Protein AF-A0A6V7JUS0-F1 (afdb_monomer_lite)

Secondary structure (DSSP, 8-state):
-HHHHHHHHHHHHHHHHHHHHHHHHHHHHHHHHSPPEEPTTS-EEPP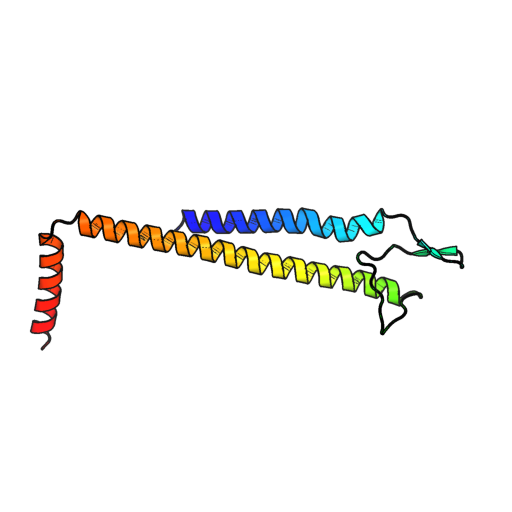PSS----SS--TTSTTHHHHHHHHHHHHHHHHHHHHHHHHHHHHHHHHHHHHHHHHHHHHHHHHHHS-THHHHHHHHHHHHHHHHT-

Foldseek 3Di:
DVVLVVQLVVVLVVLVCVLCVPPLCLQVVVLVVDAWDQDPVRDTHRDASDDDPDPPDDPPDPPSRVVVSVVVSVVSVVVSVVVSVVVSVVSSVVSVVVVVVVVVVVVVVVVVVPPVVVVVVVVVVVVVVVVVVD

Organism: NCBI:txid1563983

Structure (mmCIF, N/CA/C/O backbone):
data_AF-A0A6V7JUS0-F1
#
_entry.id   AF-A0A6V7JUS0-F1
#
loop_
_atom_site.group_PDB
_atom_site.id
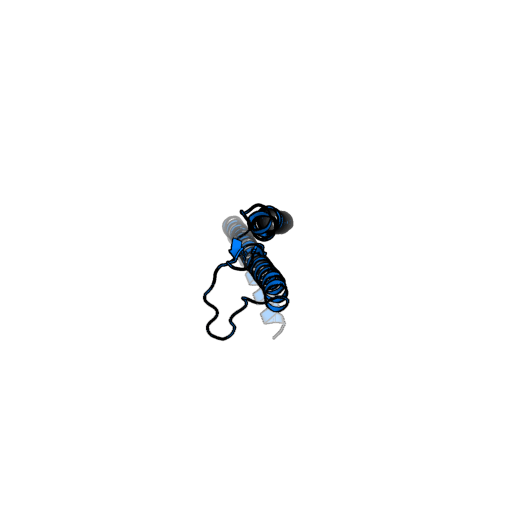_atom_site.type_symbol
_atom_site.label_atom_id
_atom_site.label_alt_id
_atom_site.label_comp_id
_atom_site.label_asym_id
_atom_site.label_entity_id
_atom_site.label_seq_id
_atom_site.pdbx_PDB_ins_code
_atom_site.Cartn_x
_atom_site.Cartn_y
_atom_site.Cartn_z
_atom_site.occupancy
_atom_site.B_iso_or_equiv
_atom_site.auth_seq_id
_atom_site.auth_comp_id
_atom_site.auth_asym_id
_atom_site.auth_atom_id
_atom_site.pdbx_PDB_model_num
ATOM 1 N N . MET A 1 1 ? -15.437 5.383 17.170 1.00 62.06 1 MET A N 1
ATOM 2 C CA . MET A 1 1 ? -15.690 5.732 15.749 1.00 62.06 1 MET A CA 1
ATOM 3 C C . MET A 1 1 ? -14.744 6.805 15.195 1.00 62.06 1 MET A C 1
ATOM 5 O O . MET A 1 1 ? -13.945 6.470 14.332 1.00 62.06 1 MET A O 1
ATOM 9 N N . MET A 1 2 ? -14.747 8.061 15.676 1.00 72.25 2 MET A N 1
ATOM 10 C CA . MET A 1 2 ? -13.924 9.137 15.070 1.00 72.25 2 MET A CA 1
ATOM 11 C C . MET A 1 2 ? -12.398 8.907 15.170 1.00 72.25 2 MET A C 1
ATOM 13 O O . MET A 1 2 ? -11.664 9.203 14.230 1.00 72.25 2 MET A O 1
ATOM 17 N N . LYS A 1 3 ? -11.914 8.320 16.275 1.00 74.69 3 LYS A N 1
ATOM 18 C CA . LYS A 1 3 ? -10.495 7.940 16.443 1.00 74.69 3 LYS A CA 1
ATOM 19 C C . LYS A 1 3 ? -10.074 6.831 15.468 1.00 74.69 3 LYS A C 1
ATOM 21 O O . LYS A 1 3 ? -9.036 6.943 14.827 1.00 74.69 3 LYS A O 1
ATOM 26 N N . SER A 1 4 ? -10.922 5.818 15.307 1.00 70.94 4 SER A N 1
ATOM 27 C CA . SER A 1 4 ? -10.743 4.688 14.388 1.00 70.94 4 SER A CA 1
ATOM 28 C C . SER A 1 4 ? -10.677 5.161 12.929 1.00 70.94 4 SER A C 1
ATOM 30 O O . SER A 1 4 ? -9.757 4.805 12.200 1.00 70.94 4 SER A O 1
ATOM 32 N N . ALA A 1 5 ? -11.576 6.064 12.526 1.00 73.88 5 ALA A N 1
ATOM 33 C CA . ALA A 1 5 ? -11.554 6.668 11.193 1.00 73.88 5 ALA A CA 1
ATOM 34 C C . ALA A 1 5 ? -10.270 7.480 10.931 1.00 73.88 5 ALA A C 1
ATOM 36 O O . ALA A 1 5 ? -9.689 7.407 9.848 1.00 73.88 5 ALA A O 1
ATOM 37 N N . LYS A 1 6 ? -9.787 8.227 11.935 1.00 82.19 6 LYS A N 1
ATOM 38 C CA . LYS A 1 6 ? -8.545 9.009 11.829 1.00 82.19 6 LYS A CA 1
ATOM 39 C C . LYS A 1 6 ? -7.314 8.106 11.691 1.00 82.19 6 LYS A C 1
ATOM 41 O O . LYS A 1 6 ? -6.437 8.407 10.885 1.00 82.19 6 LYS A O 1
ATOM 46 N N . LEU A 1 7 ? -7.284 6.991 12.423 1.00 80.25 7 LEU A N 1
ATOM 47 C CA . LEU A 1 7 ? -6.216 5.994 12.345 1.00 80.25 7 LEU A CA 1
ATOM 48 C C . LEU A 1 7 ? -6.203 5.277 10.988 1.00 80.25 7 LEU A C 1
ATOM 50 O O . LEU A 1 7 ? -5.152 5.202 10.361 1.00 80.25 7 LEU A O 1
ATOM 54 N N . GLY A 1 8 ? -7.361 4.832 10.489 1.00 77.38 8 GLY A N 1
ATOM 55 C CA . GLY A 1 8 ? -7.465 4.215 9.160 1.00 77.38 8 GLY A CA 1
ATOM 56 C C . GLY A 1 8 ? -7.020 5.157 8.036 1.00 77.38 8 GLY A C 1
ATOM 57 O O . GLY A 1 8 ? -6.269 4.761 7.141 1.00 77.38 8 GLY A O 1
ATOM 58 N N . ARG A 1 9 ? -7.393 6.443 8.122 1.00 81.69 9 ARG A N 1
ATOM 59 C CA . ARG A 1 9 ? -6.945 7.469 7.170 1.00 81.69 9 ARG A CA 1
ATOM 60 C C . ARG A 1 9 ? -5.438 7.718 7.258 1.00 81.69 9 ARG A C 1
ATOM 62 O O . ARG A 1 9 ? -4.795 7.828 6.222 1.00 81.69 9 ARG A O 1
ATOM 69 N N . PHE A 1 10 ? -4.869 7.766 8.463 1.00 85.12 10 PHE A N 1
ATOM 70 C CA . PHE A 1 10 ? -3.425 7.919 8.654 1.00 85.12 10 PHE A CA 1
ATOM 71 C C . PHE A 1 10 ? -2.640 6.734 8.082 1.00 85.12 10 PHE A C 1
ATOM 73 O O . PHE A 1 10 ? -1.702 6.947 7.323 1.00 85.12 10 PHE A O 1
ATOM 80 N N . LEU A 1 11 ? -3.061 5.500 8.379 1.00 80.31 11 LEU A N 1
ATOM 81 C CA . LEU A 1 11 ? -2.433 4.286 7.851 1.00 80.31 11 LEU A CA 1
ATOM 82 C C . LEU A 1 11 ? -2.486 4.240 6.321 1.00 80.31 11 LEU A C 1
ATOM 84 O O . LEU A 1 11 ? -1.490 3.918 5.684 1.00 80.31 11 LEU A O 1
ATOM 88 N N . THR A 1 12 ? -3.616 4.634 5.730 1.00 80.75 12 THR A N 1
ATOM 89 C CA . THR A 1 12 ? -3.765 4.692 4.269 1.00 80.75 12 THR A CA 1
ATOM 90 C C . THR A 1 12 ? -2.843 5.740 3.650 1.00 80.75 12 THR A C 1
ATOM 92 O O . THR A 1 12 ? -2.167 5.454 2.668 1.00 80.75 12 THR A O 1
ATOM 95 N N . VAL A 1 13 ? -2.770 6.942 4.232 1.00 83.50 13 VAL A N 1
ATOM 96 C CA . VAL A 1 13 ? -1.890 8.013 3.735 1.00 83.50 13 VAL A CA 1
ATOM 97 C C . VAL A 1 13 ? -0.417 7.633 3.884 1.00 83.50 13 VAL A C 1
ATOM 99 O O . VAL A 1 13 ? 0.345 7.850 2.949 1.00 83.50 13 VAL A O 1
ATOM 102 N N . ALA A 1 14 ? -0.026 7.043 5.015 1.00 82.31 14 ALA A N 1
ATOM 103 C CA . ALA A 1 14 ? 1.341 6.589 5.260 1.00 82.31 14 ALA A CA 1
ATOM 104 C C . ALA A 1 14 ? 1.747 5.445 4.318 1.00 82.31 14 ALA 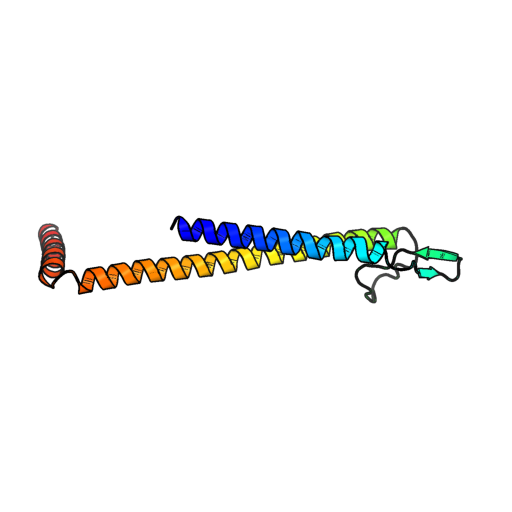A C 1
ATOM 106 O O . ALA A 1 14 ? 2.852 5.443 3.784 1.00 82.31 14 ALA A O 1
ATOM 107 N N . TYR A 1 15 ? 0.849 4.486 4.077 1.00 80.19 15 TYR A N 1
ATOM 108 C CA . TYR A 1 15 ? 1.102 3.406 3.128 1.00 80.19 15 TYR A CA 1
ATOM 109 C C . TYR A 1 15 ? 1.225 3.944 1.697 1.00 80.19 15 TYR A C 1
ATOM 111 O O . TYR A 1 15 ? 2.146 3.562 0.975 1.00 80.19 15 TYR A O 1
ATOM 119 N N . LEU A 1 16 ? 0.335 4.860 1.299 1.00 81.19 16 LEU A N 1
ATOM 120 C CA . LEU A 1 16 ? 0.368 5.490 -0.017 1.00 81.19 16 LEU A CA 1
ATOM 121 C C . LEU A 1 16 ? 1.675 6.260 -0.227 1.00 81.19 16 LEU A C 1
ATOM 123 O O . LEU A 1 16 ? 2.322 6.082 -1.255 1.00 81.19 16 LEU A O 1
ATOM 127 N N . SER A 1 17 ? 2.089 7.075 0.748 1.00 82.56 17 SER A N 1
ATOM 128 C CA . SER A 1 17 ? 3.307 7.880 0.643 1.00 82.56 17 SER A CA 1
ATOM 129 C C . SER A 1 17 ? 4.573 7.029 0.597 1.00 82.56 17 SER A C 1
ATOM 131 O O . SER A 1 17 ? 5.459 7.320 -0.203 1.00 82.56 17 SER A O 1
ATOM 133 N N . LEU A 1 18 ? 4.655 5.956 1.386 1.00 78.88 18 LEU A N 1
ATOM 134 C CA . LEU A 1 18 ? 5.822 5.071 1.408 1.00 78.88 18 LEU A CA 1
ATOM 135 C C . LEU A 1 18 ? 5.899 4.206 0.138 1.00 78.88 18 LEU A C 1
ATOM 137 O O . LEU A 1 18 ? 6.967 4.059 -0.452 1.00 78.88 18 LEU A O 1
ATOM 141 N N . SER A 1 19 ? 4.753 3.711 -0.337 1.00 75.69 19 SER A N 1
ATOM 142 C CA . SER A 1 19 ? 4.667 2.879 -1.544 1.00 75.69 19 SER A CA 1
ATOM 143 C C . SER A 1 19 ? 4.954 3.678 -2.815 1.00 75.69 19 SER A C 1
ATOM 145 O O . SER A 1 19 ? 5.816 3.290 -3.601 1.00 75.69 19 SER A O 1
ATOM 147 N N . TYR A 1 20 ? 4.290 4.825 -3.009 1.00 77.00 20 TYR A N 1
ATOM 148 C CA . TYR A 1 20 ? 4.538 5.686 -4.172 1.00 77.00 20 TYR A CA 1
ATOM 149 C C . TYR A 1 20 ? 5.893 6.396 -4.086 1.00 77.00 20 TYR A C 1
ATOM 151 O O . TYR A 1 20 ? 6.540 6.581 -5.112 1.00 77.00 20 TYR A O 1
ATOM 159 N N . GLY A 1 21 ? 6.339 6.769 -2.884 1.00 76.69 21 GLY A N 1
ATOM 160 C CA . GLY A 1 21 ? 7.619 7.444 -2.671 1.00 76.69 21 GLY A CA 1
ATOM 161 C C . GLY A 1 21 ? 8.842 6.538 -2.816 1.00 76.69 21 GLY A C 1
ATOM 162 O O . GLY A 1 21 ? 9.927 7.050 -3.063 1.00 76.69 21 GLY A O 1
ATOM 163 N N . GLY A 1 22 ? 8.691 5.217 -2.678 1.00 70.38 22 GLY A N 1
ATOM 164 C CA . GLY A 1 22 ? 9.788 4.254 -2.819 1.00 70.38 22 GLY A CA 1
ATOM 165 C C . GLY A 1 22 ? 9.770 3.488 -4.142 1.00 70.38 22 GLY A C 1
ATOM 166 O O . GLY A 1 22 ? 10.773 3.454 -4.851 1.00 70.38 22 GLY A O 1
ATOM 167 N N . ALA A 1 23 ? 8.632 2.890 -4.503 1.00 67.69 23 ALA A N 1
ATOM 168 C CA . ALA A 1 23 ? 8.576 1.932 -5.608 1.00 67.69 23 ALA A CA 1
ATOM 169 C C . ALA A 1 23 ? 8.614 2.600 -6.992 1.00 67.69 23 ALA A C 1
ATOM 171 O O . ALA A 1 23 ? 9.329 2.140 -7.880 1.00 67.69 23 ALA A O 1
ATOM 172 N N . LEU A 1 24 ? 7.891 3.708 -7.191 1.00 67.75 24 LEU A N 1
ATOM 173 C CA . LEU A 1 24 ? 7.868 4.392 -8.491 1.00 67.75 24 LEU A CA 1
ATOM 174 C C . LEU A 1 24 ? 9.214 5.021 -8.873 1.00 67.75 24 LEU A C 1
ATOM 176 O O . LEU A 1 24 ? 9.654 4.799 -10.002 1.00 67.75 24 LEU A O 1
ATOM 180 N N . PRO A 1 25 ? 9.913 5.753 -7.981 1.00 67.69 25 PRO A N 1
ATOM 181 C CA . PRO A 1 25 ? 11.242 6.247 -8.303 1.00 67.69 25 PRO A CA 1
ATOM 182 C C . PRO A 1 25 ? 12.220 5.098 -8.509 1.00 67.69 25 PRO A C 1
ATOM 184 O O . PRO A 1 25 ? 13.059 5.198 -9.388 1.00 67.69 25 PRO A O 1
ATOM 187 N N . TYR A 1 26 ? 12.107 3.991 -7.772 1.00 66.69 26 TYR A N 1
ATOM 188 C CA . TYR A 1 26 ? 12.987 2.846 -7.991 1.00 66.69 26 TYR A CA 1
ATOM 189 C C . TYR A 1 26 ? 12.803 2.253 -9.396 1.00 66.69 26 TYR A C 1
ATOM 191 O O . TYR A 1 26 ? 13.779 2.089 -10.118 1.00 66.69 26 TYR A O 1
ATOM 199 N N . HIS A 1 27 ? 11.564 2.038 -9.847 1.00 65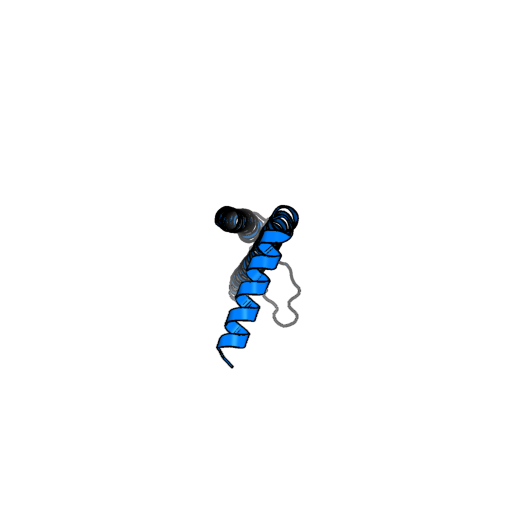.81 27 HIS A N 1
ATOM 200 C CA . HIS A 1 27 ? 11.303 1.490 -11.184 1.00 65.81 27 HIS A CA 1
ATOM 201 C C . HIS A 1 27 ? 11.598 2.448 -12.340 1.00 65.81 27 HIS A C 1
ATOM 203 O O . HIS A 1 27 ? 11.825 1.980 -13.450 1.00 65.81 27 HIS A O 1
ATOM 209 N N . ILE A 1 28 ? 11.600 3.763 -12.110 1.00 65.88 28 ILE A N 1
ATOM 210 C CA . ILE A 1 28 ? 11.854 4.763 -13.159 1.00 65.88 28 ILE A CA 1
ATOM 211 C C . ILE A 1 28 ? 13.319 5.216 -13.151 1.00 65.88 28 ILE A C 1
ATOM 213 O O . ILE A 1 28 ? 13.963 5.269 -14.194 1.00 65.88 28 ILE A O 1
ATOM 217 N N . VAL A 1 29 ? 13.870 5.533 -11.980 1.00 65.88 29 VAL A N 1
ATOM 218 C CA . VAL A 1 29 ? 15.217 6.102 -11.824 1.00 65.88 29 VAL A CA 1
ATOM 219 C C . VAL A 1 29 ? 16.289 5.027 -11.947 1.00 65.88 29 VAL A C 1
ATOM 221 O O . VAL A 1 29 ? 17.310 5.280 -12.577 1.00 65.88 29 VAL A O 1
ATOM 224 N N . MET A 1 30 ? 16.075 3.821 -11.411 1.00 68.19 30 MET A N 1
ATOM 225 C CA . MET A 1 30 ? 17.070 2.746 -11.509 1.00 68.19 30 MET A CA 1
ATOM 226 C C . MET A 1 30 ? 17.423 2.387 -12.963 1.00 68.19 30 MET A C 1
ATOM 228 O O . MET A 1 30 ? 18.616 2.374 -13.264 1.00 68.19 30 MET A O 1
ATOM 232 N N . PRO A 1 31 ? 16.468 2.176 -13.893 1.00 61.81 31 PRO A N 1
ATOM 233 C CA . PRO A 1 31 ? 16.820 1.912 -15.289 1.00 61.81 31 PRO A CA 1
ATOM 234 C C . PRO A 1 31 ? 17.426 3.128 -16.006 1.00 61.81 31 PRO A C 1
ATOM 236 O O . PRO A 1 31 ? 18.207 2.950 -16.934 1.00 61.81 31 PRO A O 1
ATOM 239 N N . LEU A 1 32 ? 17.129 4.358 -15.567 1.00 63.09 32 LEU A N 1
ATOM 240 C CA . LEU A 1 32 ? 17.729 5.581 -16.122 1.00 63.09 32 LEU A CA 1
ATOM 241 C C . LEU A 1 32 ? 19.171 5.828 -15.647 1.00 63.09 32 LEU A C 1
ATOM 243 O O . LEU A 1 32 ? 19.957 6.421 -16.383 1.00 63.09 32 LEU A O 1
ATOM 247 N N . VAL A 1 33 ? 19.505 5.410 -14.423 1.00 62.50 33 VAL A N 1
ATOM 248 C CA . VAL A 1 33 ? 20.834 5.577 -13.806 1.00 62.50 33 VAL A CA 1
ATOM 249 C C . VAL A 1 33 ? 21.747 4.381 -14.093 1.00 62.50 33 VAL A C 1
ATOM 251 O O . VAL A 1 33 ? 22.970 4.517 -14.063 1.00 62.50 33 VAL A O 1
ATOM 254 N N . ALA A 1 34 ? 21.173 3.213 -14.384 1.00 64.00 34 ALA A N 1
ATOM 255 C CA . ALA A 1 34 ? 21.928 2.026 -14.748 1.00 64.00 34 ALA A CA 1
ATOM 256 C C . ALA A 1 34 ? 22.718 2.234 -16.059 1.00 64.00 34 ALA A C 1
ATOM 258 O O . ALA A 1 34 ? 22.253 2.927 -16.971 1.00 64.00 34 ALA A O 1
ATOM 259 N N . PRO A 1 35 ? 23.923 1.642 -16.168 1.00 61.97 35 PRO A N 1
ATOM 260 C CA . PRO A 1 35 ? 24.742 1.753 -17.367 1.00 61.97 35 PRO A CA 1
ATOM 261 C C . PRO A 1 35 ? 23.971 1.231 -18.581 1.00 61.97 35 PRO A C 1
ATOM 263 O O . PRO A 1 35 ? 23.345 0.171 -18.529 1.00 61.97 35 PRO A O 1
ATOM 266 N N . ARG A 1 36 ? 24.005 1.996 -19.678 1.00 65.56 36 ARG A N 1
ATOM 267 C CA . ARG A 1 36 ? 23.325 1.607 -20.916 1.00 65.56 36 ARG A CA 1
ATOM 268 C C . ARG A 1 36 ? 23.973 0.361 -21.495 1.00 65.56 36 ARG A C 1
ATOM 270 O O . ARG A 1 36 ? 25.197 0.253 -21.530 1.00 65.56 36 ARG A O 1
ATOM 277 N N . ILE A 1 37 ? 23.138 -0.551 -21.977 1.00 65.56 37 ILE A N 1
ATOM 278 C CA . ILE A 1 37 ? 23.604 -1.748 -22.667 1.00 65.56 37 ILE A CA 1
ATOM 279 C C . ILE A 1 37 ? 24.029 -1.307 -24.068 1.00 65.56 37 ILE A C 1
ATOM 281 O O . ILE A 1 37 ? 23.222 -0.740 -24.809 1.00 65.56 37 ILE A O 1
ATOM 285 N N . ILE A 1 38 ? 25.306 -1.507 -24.390 1.00 61.72 38 ILE A N 1
ATOM 286 C CA . ILE A 1 38 ? 25.873 -1.244 -25.714 1.00 61.72 38 ILE A CA 1
ATOM 287 C C . ILE A 1 38 ? 25.685 -2.520 -26.531 1.00 61.72 38 ILE A C 1
ATOM 289 O O . ILE A 1 38 ? 26.185 -3.575 -26.139 1.00 61.72 38 ILE A O 1
ATOM 293 N N . LYS A 1 39 ? 24.932 -2.435 -27.626 1.00 62.84 39 LYS A N 1
ATOM 294 C CA . LYS A 1 39 ? 24.764 -3.543 -28.572 1.00 62.84 39 LYS A CA 1
ATOM 295 C C . LYS A 1 39 ? 25.953 -3.635 -29.528 1.00 62.84 39 LYS A C 1
ATOM 297 O O . LYS A 1 39 ? 26.731 -2.691 -29.661 1.00 62.84 39 LYS A O 1
ATOM 302 N N . GLU A 1 40 ? 26.071 -4.768 -30.222 1.00 60.62 40 GLU A N 1
ATOM 303 C CA . GLU A 1 40 ? 27.136 -5.013 -31.209 1.00 60.62 40 GLU A CA 1
ATOM 304 C C . GLU A 1 40 ? 27.118 -4.019 -32.390 1.00 60.62 40 GLU A C 1
ATOM 306 O O . GLU A 1 40 ? 28.136 -3.832 -33.053 1.00 60.62 40 GLU A O 1
ATOM 311 N N . ASP A 1 41 ? 25.999 -3.321 -32.616 1.00 67.50 41 ASP A N 1
ATOM 312 C CA . ASP A 1 41 ? 25.833 -2.278 -33.638 1.00 67.50 41 ASP A CA 1
ATOM 313 C C . ASP A 1 41 ? 26.196 -0.852 -33.159 1.00 67.50 41 ASP A C 1
ATOM 315 O O . ASP A 1 41 ? 25.932 0.118 -33.869 1.00 67.50 41 ASP A O 1
ATOM 319 N N . ASN A 1 42 ? 26.797 -0.699 -31.968 1.00 58.44 42 ASN A N 1
ATOM 320 C CA . ASN A 1 42 ? 27.037 0.581 -31.276 1.00 58.44 42 ASN A CA 1
ATOM 321 C C . ASN A 1 42 ? 25.771 1.375 -30.886 1.00 58.44 42 ASN A C 1
ATOM 323 O O . ASN A 1 42 ? 25.879 2.531 -30.462 1.00 58.44 42 ASN A O 1
ATOM 327 N N . SER A 1 43 ? 24.572 0.792 -30.965 1.00 62.59 43 SER A N 1
ATOM 328 C CA . SER A 1 43 ? 23.374 1.405 -30.390 1.00 62.59 43 SER A CA 1
ATOM 329 C C . SER A 1 43 ? 23.362 1.242 -28.864 1.00 62.59 43 SER A C 1
ATOM 331 O O . SER A 1 43 ? 23.878 0.272 -28.301 1.00 62.59 43 SER A O 1
ATOM 333 N N . THR A 1 44 ? 22.798 2.230 -28.162 1.00 61.16 44 THR A N 1
ATOM 334 C CA . THR A 1 44 ? 22.698 2.215 -26.694 1.00 61.16 44 THR A CA 1
ATOM 335 C C . THR A 1 44 ? 21.251 2.046 -26.262 1.00 61.16 44 THR A C 1
ATOM 337 O O . THR A 1 44 ? 20.374 2.796 -26.689 1.00 61.16 44 THR A O 1
ATOM 340 N N . GLN A 1 45 ? 20.997 1.086 -25.374 1.00 63.00 45 GLN A N 1
ATOM 341 C CA . GLN A 1 45 ? 19.657 0.782 -24.880 1.00 63.00 45 GLN A CA 1
ATOM 342 C C . GLN A 1 45 ? 19.560 1.025 -23.369 1.00 63.00 45 GLN A C 1
ATOM 344 O O . GLN A 1 45 ? 20.453 0.657 -22.602 1.00 63.00 45 GLN A O 1
ATOM 349 N N . ILE A 1 46 ? 18.473 1.674 -22.938 1.00 64.81 46 ILE A N 1
ATOM 350 C CA . ILE A 1 46 ? 18.145 1.839 -21.512 1.00 64.81 46 ILE A CA 1
ATOM 351 C C . ILE A 1 46 ? 17.763 0.460 -20.986 1.00 64.81 46 ILE A C 1
ATOM 353 O O . ILE A 1 46 ? 16.851 -0.109 -21.568 1.00 64.81 46 ILE A O 1
ATOM 357 N N . PRO A 1 47 ? 18.385 -0.103 -19.944 1.00 64.06 47 PRO A N 1
ATOM 358 C CA . PRO A 1 47 ? 18.000 -1.417 -19.429 1.00 64.06 47 PRO A CA 1
ATOM 359 C C . PRO A 1 47 ? 16.530 -1.439 -18.974 1.00 64.06 47 PRO A C 1
ATOM 361 O O . PRO A 1 47 ? 16.037 -0.469 -18.397 1.00 64.06 47 PRO A O 1
ATOM 364 N N . LEU A 1 48 ? 15.815 -2.537 -19.245 1.00 63.56 48 LEU A N 1
ATOM 365 C CA . LEU A 1 48 ? 14.437 -2.698 -18.775 1.00 63.56 48 LEU A CA 1
ATOM 366 C C . LEU A 1 48 ? 14.403 -2.747 -17.234 1.00 63.56 48 LEU A C 1
ATOM 368 O O . LEU A 1 48 ? 15.280 -3.371 -16.632 1.00 63.56 48 LEU A O 1
ATOM 372 N N . PRO A 1 49 ? 13.369 -2.170 -16.591 1.00 62.19 49 PRO A N 1
ATOM 373 C CA . PRO A 1 49 ? 13.154 -2.274 -15.150 1.00 62.19 49 PRO A CA 1
ATOM 374 C C . PRO A 1 49 ? 13.065 -3.730 -14.674 1.00 62.19 49 PRO A C 1
ATOM 376 O O . PRO A 1 49 ? 13.488 -4.037 -13.562 1.00 62.19 49 PRO A O 1
ATOM 379 N N . TYR A 1 50 ? 12.528 -4.617 -15.519 1.00 62.75 50 TYR A N 1
ATOM 380 C CA . TYR A 1 50 ? 12.450 -6.052 -15.274 1.00 62.75 50 TYR A CA 1
ATOM 381 C C . TYR A 1 50 ? 12.994 -6.831 -16.481 1.00 62.75 50 TYR A C 1
ATOM 383 O O . TYR A 1 50 ? 12.327 -6.861 -17.523 1.00 62.75 50 TYR A O 1
ATOM 391 N N . PRO A 1 51 ? 14.178 -7.465 -16.376 1.00 64.06 51 PRO A N 1
ATOM 392 C CA . PRO A 1 51 ? 14.657 -8.386 -17.398 1.00 64.06 51 PRO A CA 1
ATOM 393 C C . PRO A 1 51 ? 13.798 -9.655 -17.356 1.00 64.06 51 PRO A C 1
ATOM 395 O O . PRO A 1 51 ? 13.709 -10.323 -16.327 1.00 64.06 51 PRO A O 1
ATOM 398 N N . CYS A 1 52 ? 13.119 -9.963 -18.457 1.00 61.62 52 CYS A N 1
ATOM 399 C CA . CYS A 1 52 ? 12.282 -11.150 -18.585 1.00 61.62 52 CYS A CA 1
ATOM 400 C C . CYS A 1 52 ? 12.464 -11.728 -19.988 1.00 61.62 52 CYS A C 1
ATOM 402 O O . CYS A 1 52 ? 12.463 -10.969 -20.959 1.00 61.62 52 CYS A O 1
ATOM 404 N N . ASP A 1 53 ? 12.604 -13.049 -20.093 1.00 62.00 53 ASP A N 1
ATOM 405 C CA . ASP A 1 53 ? 12.673 -13.723 -21.387 1.00 62.00 53 ASP A CA 1
ATOM 406 C C . ASP A 1 53 ? 11.274 -13.765 -22.003 1.00 62.00 53 ASP A C 1
ATOM 408 O O . ASP A 1 53 ? 10.385 -14.518 -21.591 1.00 62.00 53 ASP A O 1
ATOM 412 N N . TYR A 1 54 ? 11.059 -12.903 -22.989 1.00 66.06 54 TYR A N 1
ATOM 413 C CA . TYR A 1 54 ? 9.804 -12.828 -23.714 1.00 66.06 54 TYR A CA 1
ATOM 414 C C . TYR A 1 54 ? 9.744 -13.944 -24.762 1.00 66.06 54 TYR A C 1
ATOM 416 O O . TYR A 1 54 ? 10.352 -13.863 -25.821 1.00 66.06 54 TYR A O 1
ATOM 424 N N . VAL A 1 55 ? 8.961 -14.990 -24.484 1.00 59.47 55 VAL A N 1
ATOM 425 C CA . VAL A 1 55 ? 8.800 -16.156 -25.380 1.00 59.47 55 VAL A CA 1
ATOM 426 C C . VAL A 1 55 ? 8.120 -15.793 -26.712 1.00 59.47 55 VAL A C 1
ATOM 428 O O . VAL A 1 55 ? 8.340 -16.453 -27.722 1.00 59.47 55 VAL A O 1
ATOM 431 N N . PHE A 1 56 ? 7.288 -14.745 -26.726 1.00 59.94 56 PHE A N 1
ATOM 432 C CA . PHE A 1 56 ? 6.448 -14.384 -27.877 1.00 59.94 56 PHE A CA 1
ATOM 433 C C . PHE A 1 56 ? 6.972 -13.207 -28.710 1.00 59.94 56 PHE A C 1
ATOM 435 O O . PHE A 1 56 ? 6.502 -13.007 -29.827 1.00 59.94 56 PHE A O 1
ATOM 442 N N . PHE A 1 57 ? 7.919 -12.423 -28.190 1.00 59.62 57 PHE A N 1
ATOM 443 C CA . PHE A 1 57 ? 8.424 -11.220 -28.853 1.00 59.62 57 PHE A CA 1
ATOM 444 C C . PHE A 1 57 ? 9.909 -11.058 -28.542 1.00 59.62 57 PHE A C 1
ATOM 446 O O . PHE A 1 57 ? 10.273 -11.085 -27.375 1.00 59.62 57 PHE A O 1
ATOM 453 N N . VAL A 1 58 ? 10.743 -10.853 -29.565 1.00 60.44 58 VAL A N 1
ATOM 454 C CA . VAL A 1 58 ? 12.150 -10.452 -29.414 1.00 60.44 58 VAL A CA 1
ATOM 455 C C . VAL A 1 58 ? 12.183 -8.926 -29.497 1.00 60.44 58 VAL A C 1
ATOM 457 O O . VAL A 1 58 ? 12.103 -8.380 -30.598 1.00 60.44 58 VAL A O 1
ATOM 460 N N . PRO A 1 59 ? 12.221 -8.187 -28.376 1.00 59.94 59 PRO A N 1
ATOM 461 C CA . PRO A 1 59 ? 12.211 -6.738 -28.401 1.00 59.94 59 PRO A CA 1
ATOM 462 C C . PRO A 1 59 ? 13.658 -6.259 -28.466 1.00 59.94 59 PRO A C 1
ATOM 464 O O . PRO A 1 59 ? 14.156 -5.603 -27.557 1.00 59.94 59 PRO A O 1
ATOM 467 N N . GLU A 1 60 ? 14.365 -6.664 -29.515 1.00 60.09 60 GLU A N 1
ATOM 468 C CA . GLU A 1 60 ? 15.719 -6.182 -29.774 1.00 60.09 60 GLU A CA 1
ATOM 469 C C . GLU A 1 60 ? 15.705 -4.949 -30.680 1.00 60.09 60 GLU A C 1
ATOM 471 O O . GLU A 1 60 ? 16.639 -4.164 -30.611 1.00 60.09 60 GLU A O 1
ATOM 476 N N . ASP A 1 61 ? 14.630 -4.677 -31.425 1.00 62.28 61 ASP A N 1
ATOM 477 C CA . ASP A 1 61 ? 14.551 -3.509 -32.307 1.00 62.28 61 ASP A CA 1
ATOM 478 C C . ASP A 1 61 ? 13.616 -2.406 -31.779 1.00 62.28 61 ASP A C 1
ATOM 480 O O . ASP A 1 61 ? 12.514 -2.642 -31.265 1.00 62.28 61 ASP A O 1
ATOM 484 N N . SER A 1 62 ? 14.061 -1.155 -31.927 1.00 62.06 62 SER A N 1
ATOM 485 C CA . SER A 1 62 ? 13.201 0.023 -31.766 1.00 62.06 62 SER A CA 1
ATOM 486 C C . SER A 1 62 ? 12.127 0.017 -32.865 1.00 62.06 62 SER A C 1
ATOM 488 O O . SER A 1 62 ? 12.464 -0.289 -34.011 1.00 62.06 62 SER A O 1
ATOM 490 N N . PRO A 1 63 ? 10.842 0.328 -32.577 1.00 67.88 63 PRO A N 1
ATOM 491 C CA . PRO A 1 63 ? 10.286 0.973 -31.373 1.00 67.88 63 PRO A CA 1
ATOM 492 C C . PRO A 1 63 ? 9.647 0.030 -30.331 1.00 67.88 63 PRO A C 1
ATOM 494 O O . PRO A 1 63 ? 9.108 0.495 -29.324 1.00 67.88 63 PRO A O 1
ATOM 497 N N . GLY A 1 64 ? 9.675 -1.292 -30.538 1.00 72.50 64 GLY A N 1
ATOM 498 C CA . GLY A 1 64 ? 8.983 -2.251 -29.659 1.00 72.50 64 GLY A CA 1
ATOM 499 C C . GLY A 1 64 ? 9.501 -2.235 -28.217 1.00 72.50 64 GLY A C 1
ATOM 500 O O . GLY A 1 64 ? 8.729 -2.360 -27.264 1.00 72.50 64 GLY A O 1
ATOM 501 N N . TYR A 1 65 ? 10.800 -1.993 -28.055 1.00 72.06 65 TYR A N 1
ATOM 502 C CA . TYR A 1 65 ? 11.459 -1.891 -26.757 1.00 72.06 65 TYR A CA 1
ATOM 503 C C . TYR A 1 65 ? 10.902 -0.769 -25.863 1.00 72.06 65 TYR A C 1
ATOM 505 O O . TYR A 1 65 ? 10.628 -0.976 -24.680 1.00 72.06 65 TYR A O 1
ATOM 513 N N . GLU A 1 66 ? 10.693 0.420 -26.431 1.00 74.12 66 GLU A N 1
ATOM 514 C CA . GLU A 1 66 ? 10.183 1.586 -25.698 1.00 74.12 66 GLU A CA 1
ATOM 515 C C . GLU A 1 66 ? 8.731 1.369 -25.262 1.00 74.12 66 GLU A C 1
ATOM 517 O O . GLU A 1 66 ? 8.342 1.701 -24.140 1.00 74.12 66 GLU A O 1
ATOM 522 N N . MET A 1 67 ? 7.935 0.730 -26.122 1.00 78.56 67 MET A N 1
ATOM 523 C CA . MET A 1 67 ? 6.551 0.384 -25.817 1.00 78.56 67 MET A CA 1
ATOM 524 C C . MET A 1 67 ? 6.460 -0.642 -24.678 1.00 78.56 67 MET A C 1
ATOM 526 O O . MET A 1 67 ? 5.600 -0.512 -23.801 1.00 78.56 67 MET A O 1
ATOM 530 N N . LEU A 1 68 ? 7.373 -1.619 -24.625 1.00 78.19 68 LEU A N 1
ATOM 531 C CA . LEU A 1 68 ? 7.469 -2.553 -23.500 1.00 78.19 68 LEU A CA 1
ATOM 532 C C . LEU A 1 68 ? 7.904 -1.867 -22.210 1.00 78.19 68 LEU A C 1
ATOM 534 O O . LEU A 1 68 ? 7.318 -2.140 -21.167 1.00 78.19 68 LEU A O 1
ATOM 538 N N . PHE A 1 69 ? 8.870 -0.951 -22.269 1.00 76.00 69 PHE A N 1
ATOM 539 C CA . PHE A 1 69 ? 9.300 -0.174 -21.106 1.00 76.00 69 PHE A CA 1
ATOM 540 C C . PHE A 1 69 ? 8.130 0.603 -20.483 1.00 76.00 69 PHE A C 1
ATOM 542 O O . PHE A 1 69 ? 7.876 0.502 -19.280 1.00 76.00 69 PHE A O 1
ATOM 549 N N . ILE A 1 70 ? 7.349 1.307 -21.310 1.00 78.94 70 ILE A N 1
ATOM 550 C CA . ILE A 1 70 ? 6.141 2.014 -20.859 1.00 78.94 70 ILE A CA 1
ATOM 551 C C . ILE A 1 70 ? 5.121 1.019 -20.292 1.00 78.94 70 ILE A C 1
ATOM 553 O O . ILE A 1 70 ? 4.560 1.250 -19.222 1.00 78.94 70 ILE A O 1
ATOM 557 N N . THR A 1 71 ? 4.907 -0.112 -20.966 1.00 82.50 71 THR A N 1
ATOM 558 C CA . THR A 1 71 ? 3.960 -1.143 -20.518 1.00 82.50 71 THR A CA 1
ATOM 559 C C . THR A 1 71 ? 4.359 -1.736 -19.165 1.00 82.50 71 THR A C 1
ATOM 561 O O . THR A 1 71 ? 3.505 -1.885 -18.294 1.00 82.50 71 THR A O 1
ATOM 564 N N . GLN A 1 72 ? 5.646 -2.014 -18.935 1.00 79.62 72 GLN A N 1
ATOM 565 C CA . GLN A 1 72 ? 6.155 -2.487 -17.646 1.00 79.62 72 GLN A CA 1
ATOM 566 C C . GLN A 1 72 ? 5.918 -1.458 -16.533 1.00 79.62 72 GLN A C 1
ATOM 568 O O . GLN A 1 72 ? 5.464 -1.828 -15.450 1.00 79.62 72 GLN A O 1
ATOM 573 N N . ILE A 1 73 ? 6.153 -0.167 -16.795 1.00 79.44 73 ILE A N 1
ATOM 574 C CA . ILE A 1 73 ? 5.873 0.904 -15.824 1.00 79.44 73 ILE A CA 1
ATOM 575 C C . ILE A 1 73 ? 4.374 0.985 -15.516 1.00 79.44 73 ILE A C 1
ATOM 577 O O . ILE A 1 73 ? 3.990 1.112 -14.349 1.00 79.44 73 ILE A O 1
ATOM 581 N N . LEU A 1 74 ? 3.517 0.882 -16.535 1.00 84.06 74 LEU A N 1
ATOM 582 C CA . LEU A 1 74 ? 2.063 0.899 -16.364 1.00 84.06 74 LEU A CA 1
ATOM 583 C C . LEU A 1 74 ? 1.586 -0.296 -15.533 1.00 84.06 74 LEU A C 1
ATOM 585 O O . LEU A 1 74 ? 0.868 -0.106 -14.552 1.00 84.06 74 LEU A O 1
ATOM 589 N N . ILE A 1 75 ? 2.027 -1.511 -15.868 1.00 84.00 75 ILE A N 1
ATOM 590 C CA . ILE A 1 75 ? 1.692 -2.729 -15.119 1.00 84.00 75 ILE A CA 1
ATOM 591 C C . ILE A 1 75 ? 2.187 -2.618 -13.675 1.00 84.00 75 ILE A C 1
ATOM 593 O O . ILE A 1 75 ? 1.425 -2.871 -12.744 1.00 84.00 75 ILE A O 1
ATOM 597 N N . SER A 1 76 ? 3.428 -2.174 -13.463 1.00 82.00 76 SER A N 1
ATOM 598 C CA . SER A 1 76 ? 3.979 -1.979 -12.120 1.00 82.00 76 SER A CA 1
ATOM 599 C C . SER A 1 76 ? 3.165 -0.963 -11.312 1.00 82.00 76 SER A C 1
ATOM 601 O O . SER A 1 76 ? 2.917 -1.176 -10.126 1.00 82.00 76 SER A O 1
ATOM 603 N N . SER A 1 77 ? 2.704 0.118 -11.945 1.00 81.69 77 SER A N 1
ATOM 604 C CA . SER A 1 77 ? 1.851 1.130 -11.308 1.00 81.69 77 SER A CA 1
ATOM 605 C C . SER A 1 77 ? 0.479 0.565 -10.927 1.00 81.69 77 SER A C 1
ATOM 607 O O . SER A 1 77 ? -0.028 0.847 -9.840 1.00 81.69 77 SER A O 1
ATOM 609 N N . LEU A 1 78 ? -0.112 -0.272 -11.787 1.00 86.56 78 LEU A N 1
ATOM 610 C CA . LEU A 1 78 ? -1.375 -0.959 -11.507 1.00 86.56 78 LEU A CA 1
ATOM 611 C C . LEU A 1 78 ? -1.242 -1.946 -10.343 1.00 86.56 78 LEU A C 1
ATOM 613 O O . LEU A 1 78 ? -2.098 -1.967 -9.456 1.00 86.56 78 LEU A O 1
ATOM 617 N N . ILE A 1 79 ? -0.160 -2.728 -10.310 1.00 85.75 79 ILE A N 1
ATOM 618 C CA . ILE A 1 79 ? 0.134 -3.654 -9.210 1.00 85.75 79 ILE A CA 1
ATOM 619 C C . ILE A 1 79 ? 0.298 -2.876 -7.902 1.00 85.75 79 ILE A C 1
ATOM 621 O O . ILE A 1 79 ? -0.306 -3.244 -6.893 1.00 85.75 79 ILE A O 1
ATOM 625 N N . LEU A 1 80 ? 1.062 -1.781 -7.912 1.00 83.12 80 LEU A N 1
ATOM 626 C CA . LEU A 1 80 ? 1.275 -0.941 -6.732 1.00 83.12 80 LEU A CA 1
ATOM 627 C C . LEU A 1 80 ? -0.040 -0.340 -6.215 1.00 83.12 80 LEU A C 1
ATOM 629 O O . LEU A 1 80 ? -0.320 -0.401 -5.018 1.00 83.12 80 LEU A O 1
ATOM 633 N N . SER A 1 81 ? -0.874 0.181 -7.118 1.00 84.31 81 SER A N 1
ATOM 634 C CA . SER A 1 81 ? -2.194 0.729 -6.789 1.00 84.31 81 SER A CA 1
ATOM 635 C C . SER A 1 81 ? -3.127 -0.337 -6.202 1.00 84.31 81 SER A C 1
ATOM 637 O O . SER A 1 81 ? -3.760 -0.114 -5.169 1.00 84.31 81 SER A O 1
ATOM 639 N N . THR A 1 82 ? -3.153 -1.534 -6.794 1.00 87.50 82 THR A N 1
ATOM 640 C CA . THR A 1 82 ? -3.983 -2.654 -6.319 1.00 87.50 82 THR A CA 1
ATOM 641 C C . THR A 1 82 ? -3.560 -3.106 -4.925 1.00 87.50 82 THR A C 1
ATOM 643 O O . THR A 1 82 ? -4.405 -3.246 -4.042 1.00 87.50 82 THR A O 1
ATOM 646 N N . ASN A 1 83 ? -2.254 -3.269 -4.696 1.00 84.88 83 ASN A N 1
ATOM 647 C CA . ASN A 1 83 ? -1.722 -3.580 -3.371 1.00 84.88 83 ASN A CA 1
ATOM 648 C C . ASN A 1 83 ? -2.112 -2.492 -2.366 1.00 84.88 83 ASN A C 1
ATOM 650 O O . ASN A 1 83 ? -2.659 -2.804 -1.311 1.00 84.88 83 ASN A O 1
ATOM 654 N N . CYS A 1 84 ? -1.940 -1.216 -2.720 1.00 84.56 84 CYS A N 1
ATOM 655 C CA . CYS A 1 84 ? -2.361 -0.097 -1.880 1.00 84.56 84 CYS A CA 1
ATOM 656 C C . CYS A 1 84 ? -3.843 -0.142 -1.510 1.00 84.56 84 CYS A C 1
ATOM 658 O O . CYS A 1 84 ? -4.188 0.074 -0.345 1.00 84.56 84 CYS A O 1
ATOM 660 N N . GLY A 1 85 ? -4.708 -0.471 -2.468 1.00 85.31 85 GLY A N 1
ATOM 661 C CA . GLY A 1 85 ? -6.125 -0.698 -2.210 1.00 85.31 85 GLY A CA 1
ATOM 662 C C . GLY A 1 85 ? -6.349 -1.824 -1.201 1.00 85.31 85 GLY A C 1
ATOM 663 O O . GLY A 1 85 ? -7.005 -1.615 -0.182 1.00 85.31 85 GLY A O 1
ATOM 664 N N . ILE A 1 86 ? -5.758 -2.999 -1.436 1.00 88.50 86 ILE A N 1
ATOM 665 C CA . ILE A 1 86 ? -5.924 -4.181 -0.577 1.00 88.50 86 ILE A CA 1
ATOM 666 C C . ILE A 1 86 ? -5.441 -3.903 0.852 1.00 88.50 86 ILE A C 1
ATOM 668 O O . ILE A 1 86 ? -6.176 -4.148 1.808 1.00 88.50 86 ILE A O 1
ATOM 672 N N . TYR A 1 87 ? -4.241 -3.347 1.025 1.00 85.06 87 TYR A N 1
ATOM 673 C CA . TYR A 1 87 ? -3.696 -3.074 2.357 1.00 85.06 87 TYR A CA 1
ATOM 674 C C . TYR A 1 87 ? -4.484 -1.994 3.107 1.00 85.06 87 TYR A C 1
ATOM 676 O O . TYR A 1 87 ? -4.682 -2.118 4.318 1.00 85.06 87 TYR A O 1
ATOM 684 N N . SER A 1 88 ? -5.001 -0.975 2.412 1.00 84.62 88 SER A N 1
ATOM 685 C CA . SER A 1 88 ? -5.897 0.021 3.016 1.00 84.62 88 SER A CA 1
ATOM 686 C C . SER A 1 88 ? -7.216 -0.607 3.489 1.00 84.62 88 SER A C 1
ATOM 688 O O . SER A 1 88 ? -7.678 -0.322 4.601 1.00 84.62 88 SER A O 1
ATOM 690 N N . LEU A 1 89 ? -7.794 -1.518 2.695 1.00 87.19 89 LEU A N 1
ATOM 691 C CA . LEU A 1 89 ? -8.993 -2.268 3.078 1.00 87.19 89 LEU A CA 1
ATOM 692 C C . LEU A 1 89 ? -8.738 -3.154 4.302 1.00 87.19 89 LEU A C 1
ATOM 694 O O . LEU A 1 89 ? -9.521 -3.110 5.250 1.00 87.19 89 LEU A O 1
ATOM 698 N N . ILE A 1 90 ? -7.626 -3.895 4.327 1.00 89.31 90 ILE A N 1
ATOM 699 C CA . ILE A 1 90 ? -7.236 -4.737 5.471 1.00 89.31 90 ILE A CA 1
ATOM 700 C C . ILE A 1 90 ? -7.075 -3.888 6.736 1.00 89.31 90 ILE A C 1
ATOM 702 O O . ILE A 1 90 ? -7.647 -4.215 7.776 1.00 89.31 90 ILE A O 1
ATOM 706 N N . ALA A 1 91 ? -6.343 -2.773 6.657 1.00 86.38 91 ALA A N 1
ATOM 707 C CA . ALA A 1 91 ? -6.151 -1.874 7.793 1.00 86.38 91 ALA A CA 1
ATOM 708 C C . ALA A 1 91 ? -7.490 -1.341 8.327 1.00 86.38 91 ALA A C 1
ATOM 710 O O . ALA A 1 91 ? -7.726 -1.326 9.536 1.00 86.38 91 ALA A O 1
ATOM 711 N N . THR A 1 92 ? -8.390 -0.948 7.423 1.00 85.31 92 THR A N 1
ATOM 712 C CA . THR A 1 92 ? -9.728 -0.460 7.776 1.00 85.31 92 THR A CA 1
ATOM 713 C C . THR A 1 92 ? -10.559 -1.552 8.439 1.00 85.31 92 THR A C 1
ATOM 715 O O . THR A 1 92 ? -11.192 -1.294 9.462 1.00 85.31 92 THR A O 1
ATOM 718 N N . TYR A 1 93 ? -10.518 -2.777 7.911 1.00 87.88 93 TYR A N 1
ATOM 719 C CA . TYR A 1 93 ? -11.214 -3.927 8.477 1.00 87.88 93 TYR A CA 1
ATOM 720 C C . TYR A 1 93 ? -10.742 -4.237 9.902 1.00 87.88 93 TYR A C 1
ATOM 722 O O . TYR A 1 93 ? -11.568 -4.366 10.804 1.00 87.88 93 TYR A O 1
ATOM 730 N N . ILE A 1 94 ? -9.426 -4.273 10.135 1.00 89.88 94 ILE A N 1
ATOM 731 C CA . ILE A 1 94 ? -8.848 -4.507 11.467 1.00 89.88 94 ILE A CA 1
ATOM 732 C C . ILE A 1 94 ? -9.292 -3.414 12.443 1.00 89.88 94 ILE A C 1
ATOM 734 O O . ILE A 1 94 ? -9.792 -3.705 13.527 1.00 89.88 94 ILE A O 1
ATOM 738 N N . VAL A 1 95 ? -9.161 -2.144 12.054 1.00 87.56 95 VAL A N 1
ATOM 739 C CA . VAL A 1 95 ? -9.553 -1.008 12.899 1.00 87.56 95 VAL A CA 1
ATOM 740 C C . VAL A 1 95 ? -11.058 -1.018 13.196 1.00 87.56 95 VAL A C 1
ATOM 742 O O . VAL A 1 95 ? -11.470 -0.683 14.311 1.00 87.56 95 VAL A O 1
ATOM 745 N N . HIS A 1 96 ? -11.882 -1.420 12.227 1.00 86.44 96 HIS A N 1
ATOM 746 C CA . HIS A 1 96 ? -13.320 -1.583 12.408 1.00 86.44 96 HIS A CA 1
ATOM 747 C C . HIS A 1 96 ? -13.639 -2.717 13.388 1.00 86.44 96 HIS A C 1
ATOM 749 O O . HIS A 1 96 ? -14.397 -2.502 14.331 1.00 86.44 96 HIS A O 1
ATOM 755 N N . ALA A 1 97 ? -13.020 -3.889 13.221 1.00 90.06 97 ALA A N 1
ATOM 756 C CA . ALA A 1 97 ? -13.183 -5.023 14.124 1.00 90.06 97 ALA A CA 1
ATOM 757 C C . ALA A 1 97 ? -12.789 -4.656 15.563 1.00 90.06 97 ALA A C 1
ATOM 759 O O . ALA A 1 97 ? -13.578 -4.863 16.482 1.00 90.06 97 ALA A O 1
ATOM 760 N N . CYS A 1 98 ? -11.635 -4.012 15.766 1.00 88.75 98 CYS A N 1
ATOM 761 C CA . CYS A 1 98 ? -11.219 -3.529 17.086 1.00 88.75 98 CYS A CA 1
ATOM 762 C C . CYS A 1 98 ? -12.232 -2.543 17.692 1.00 88.75 98 CYS A C 1
ATOM 764 O O . CYS A 1 98 ? -12.525 -2.616 18.882 1.00 88.75 98 CYS A O 1
ATOM 766 N N . CYS A 1 99 ? -12.803 -1.644 16.882 1.00 87.00 99 CYS A N 1
ATOM 767 C CA . CYS A 1 99 ? -13.835 -0.715 17.345 1.00 87.00 99 CYS A CA 1
ATOM 768 C C . CYS A 1 99 ? -15.120 -1.442 17.764 1.00 87.00 99 CYS A C 1
ATOM 770 O O . CYS A 1 99 ? -15.732 -1.053 18.756 1.00 87.00 99 CYS A O 1
ATOM 772 N N . LEU A 1 100 ? -15.536 -2.476 17.024 1.00 88.56 100 LEU A N 1
ATOM 773 C CA . LEU A 1 100 ? -16.693 -3.296 17.389 1.00 88.56 100 LEU A CA 1
ATOM 774 C C . LEU A 1 100 ? -16.455 -4.022 18.715 1.00 88.56 100 LEU A C 1
ATOM 776 O O . LEU A 1 100 ? -17.316 -3.974 19.587 1.00 88.56 100 LEU A O 1
ATOM 780 N N . PHE A 1 101 ? -15.278 -4.624 18.900 1.00 90.81 101 PHE A N 1
ATOM 781 C CA . PHE A 1 101 ? -14.923 -5.276 20.162 1.00 90.81 101 PHE A CA 1
ATOM 782 C C . PHE A 1 101 ? -14.901 -4.299 21.342 1.00 90.81 101 PHE A C 1
ATOM 784 O O . PHE A 1 101 ? -15.391 -4.641 22.413 1.00 90.81 101 PHE A O 1
ATOM 791 N N . GLU A 1 102 ? -14.400 -3.073 21.156 1.00 90.06 102 GLU A N 1
ATOM 792 C CA . GLU A 1 102 ? -14.421 -2.045 22.205 1.00 90.06 102 GLU A CA 1
ATOM 793 C C . GLU A 1 102 ? -15.857 -1.660 22.604 1.00 90.06 102 GLU A C 1
ATOM 795 O O . GLU A 1 102 ? -16.148 -1.490 23.787 1.00 90.06 102 GLU A O 1
ATOM 800 N N . ILE A 1 103 ? -16.765 -1.536 21.630 1.00 88.75 103 ILE A N 1
ATOM 801 C CA . ILE A 1 103 ? -18.178 -1.213 21.881 1.00 88.75 103 ILE A CA 1
ATOM 802 C C . ILE A 1 103 ? -18.871 -2.362 22.617 1.00 88.75 103 ILE A C 1
ATOM 804 O O . ILE A 1 103 ? -19.526 -2.133 23.631 1.00 88.75 103 ILE A O 1
ATOM 808 N N . VAL A 1 104 ? -18.695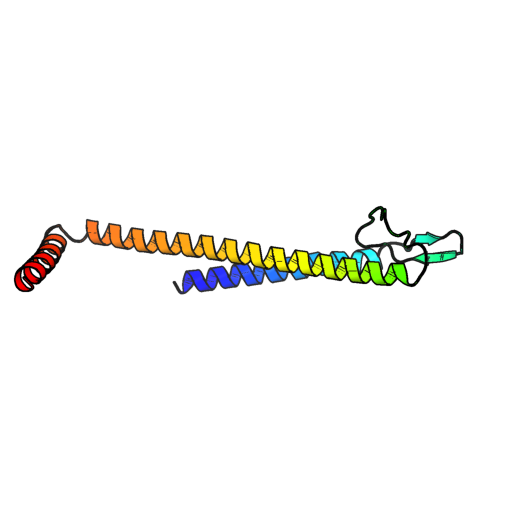 -3.598 22.142 1.00 90.19 104 VAL A N 1
ATOM 809 C CA . VAL A 1 104 ? -19.261 -4.789 22.792 1.00 90.19 104 VAL A CA 1
ATOM 810 C C . VAL A 1 104 ? -18.721 -4.937 24.213 1.00 90.19 104 VAL A C 1
ATOM 812 O O . VAL A 1 104 ? -19.495 -5.200 25.127 1.00 90.19 104 VAL A O 1
ATOM 815 N N . GLY A 1 105 ? -17.421 -4.707 24.421 1.00 89.31 105 GLY A N 1
ATOM 816 C CA . GLY A 1 105 ? -16.803 -4.737 25.745 1.00 89.31 105 GLY A CA 1
ATOM 817 C C . GLY A 1 105 ? -17.418 -3.721 26.706 1.00 89.31 105 GLY A C 1
ATOM 818 O O . GLY A 1 105 ? -17.749 -4.082 27.830 1.00 89.31 105 GLY A O 1
ATOM 819 N N . LYS A 1 106 ? -17.650 -2.480 26.255 1.00 85.62 106 LYS A N 1
ATOM 820 C CA . LYS A 1 106 ? -18.323 -1.452 27.069 1.00 85.62 106 LYS A CA 1
ATOM 821 C C . LYS A 1 106 ? -19.757 -1.826 27.416 1.00 85.62 106 LYS A C 1
ATOM 823 O O . LYS A 1 106 ? -20.152 -1.650 28.557 1.00 85.62 106 LYS A O 1
ATOM 828 N N . HIS A 1 107 ? -20.515 -2.379 26.472 1.00 83.19 107 HIS A N 1
ATOM 829 C CA . HIS A 1 107 ? -21.867 -2.854 26.766 1.00 83.19 107 HIS A CA 1
ATOM 830 C C . HIS A 1 107 ? -21.874 -4.011 27.765 1.00 83.19 107 HIS A C 1
ATOM 832 O O . HIS A 1 107 ? -22.762 -4.081 28.607 1.00 83.19 107 HIS A O 1
ATOM 838 N N . LEU A 1 108 ? -20.894 -4.914 27.692 1.00 82.44 108 LEU A N 1
ATOM 839 C CA . LEU A 1 108 ? -20.775 -6.009 28.649 1.00 82.44 108 LEU A CA 1
ATOM 840 C C . LEU A 1 108 ? -20.451 -5.486 30.057 1.00 82.44 108 LEU A C 1
ATOM 842 O O . LEU A 1 108 ? -21.058 -5.933 31.024 1.00 82.44 108 LEU A O 1
ATOM 846 N N . ASP A 1 109 ? -19.537 -4.519 30.158 1.00 83.62 109 ASP A N 1
ATOM 847 C CA . ASP A 1 109 ? -19.167 -3.858 31.415 1.00 83.62 109 ASP A CA 1
ATOM 848 C C . ASP A 1 109 ? -20.348 -3.070 32.008 1.00 83.62 109 ASP A C 1
ATOM 850 O O . ASP A 1 109 ? -20.667 -3.214 33.186 1.00 83.62 109 ASP A O 1
ATOM 854 N N . GLU A 1 110 ? -21.090 -2.338 31.169 1.00 81.56 110 GLU A N 1
ATOM 855 C CA . GLU A 1 110 ? -22.344 -1.679 31.549 1.00 81.56 110 GLU A CA 1
ATOM 856 C C . GLU A 1 110 ? -23.366 -2.685 32.089 1.00 81.56 110 GLU A C 1
ATOM 858 O O . GLU A 1 110 ? -23.918 -2.448 33.153 1.00 81.56 110 GLU A O 1
ATOM 863 N N . VAL A 1 111 ? -23.580 -3.829 31.428 1.00 77.12 111 VAL A N 1
ATOM 864 C CA . VAL A 1 111 ? -24.522 -4.873 31.885 1.00 77.12 111 VAL A CA 1
ATOM 865 C C . VAL A 1 111 ? -24.082 -5.526 33.197 1.00 77.12 111 VAL A C 1
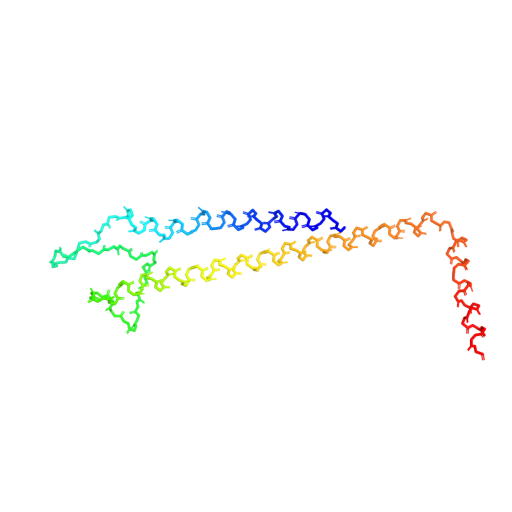ATOM 867 O O . VAL A 1 111 ? -24.925 -5.888 34.012 1.00 77.12 111 VAL A O 1
ATOM 870 N N . ILE A 1 112 ? -22.777 -5.697 33.412 1.00 77.38 112 ILE A N 1
ATOM 871 C CA . ILE A 1 112 ? -22.242 -6.253 34.663 1.00 77.38 112 ILE A CA 1
ATOM 872 C C . ILE A 1 112 ? -22.344 -5.225 35.802 1.00 77.38 112 ILE A C 1
ATOM 874 O O . ILE A 1 112 ? -22.586 -5.604 36.948 1.00 77.38 112 ILE A O 1
ATOM 878 N N . SER A 1 113 ? -22.178 -3.935 35.494 1.00 68.44 113 SER A N 1
ATOM 879 C CA . SER A 1 113 ? -22.264 -2.834 36.461 1.00 68.44 113 SER A CA 1
ATOM 880 C C . SER A 1 113 ? -23.701 -2.383 36.765 1.00 68.44 113 SER A C 1
ATOM 882 O O . SER A 1 113 ? -23.977 -1.945 37.885 1.00 68.44 113 SER A O 1
ATOM 884 N N . ASP A 1 114 ? -24.631 -2.528 35.812 1.00 62.00 114 ASP A N 1
ATOM 885 C CA . ASP A 1 114 ? -26.064 -2.294 35.992 1.00 62.00 114 ASP A CA 1
ATOM 886 C C . ASP A 1 114 ? -26.655 -3.487 36.750 1.00 62.00 114 ASP A C 1
ATOM 888 O O . ASP A 1 114 ? -27.133 -4.476 36.195 1.00 62.00 114 ASP A O 1
ATOM 892 N N . ASN A 1 115 ? -26.526 -3.386 38.071 1.00 61.44 115 ASN A N 1
ATOM 893 C CA . ASN A 1 115 ? -27.146 -4.209 39.098 1.00 61.44 115 ASN A CA 1
ATOM 894 C C . ASN A 1 115 ? -28.483 -4.809 38.607 1.00 61.44 115 ASN A C 1
ATOM 896 O O . ASN A 1 115 ? -29.358 -4.057 38.179 1.00 61.44 115 ASN A O 1
ATOM 900 N N . GLN A 1 116 ? -28.641 -6.141 38.685 1.00 62.06 116 GLN A N 1
ATOM 901 C CA . GLN A 1 116 ? -29.719 -6.991 38.121 1.00 62.06 116 GLN A CA 1
ATOM 902 C C . GLN A 1 116 ? -31.156 -6.419 38.044 1.00 62.06 116 GLN A C 1
ATOM 904 O O . GLN A 1 116 ? -31.983 -6.925 37.281 1.00 62.06 116 GLN A O 1
ATOM 909 N N . GLU A 1 117 ? -31.492 -5.415 38.846 1.00 61.75 117 GLU A N 1
ATOM 910 C CA . GLU A 1 117 ? -32.774 -4.720 38.863 1.00 61.75 117 GLU A CA 1
ATOM 911 C C . GLU A 1 117 ? -33.066 -3.894 37.599 1.00 61.75 117 GLU A C 1
ATOM 913 O O . GLU A 1 117 ? -34.214 -3.890 37.148 1.00 61.75 117 GLU A O 1
ATOM 918 N N . GLY A 1 118 ? -32.066 -3.236 36.998 1.00 68.00 118 GLY A N 1
ATOM 919 C CA . GLY A 1 118 ? -32.239 -2.423 35.782 1.00 68.00 118 GLY A CA 1
ATOM 920 C C . GLY A 1 118 ? -32.569 -3.281 34.558 1.00 68.00 118 GLY A C 1
ATOM 921 O O . GLY A 1 118 ? -33.566 -3.053 33.860 1.00 68.00 118 GLY A O 1
ATOM 922 N N . PHE A 1 119 ? -31.802 -4.360 34.382 1.00 70.19 119 PHE A N 1
ATOM 923 C CA . PHE A 1 119 ? -32.041 -5.382 33.366 1.00 70.19 119 PHE A CA 1
ATOM 924 C C . PHE A 1 119 ? -33.401 -6.071 33.544 1.00 70.19 119 PHE A C 1
ATOM 926 O O . PHE A 1 119 ? -34.161 -6.187 32.582 1.00 70.19 119 PHE A O 1
ATOM 933 N N . ARG A 1 120 ? -33.768 -6.464 34.777 1.00 68.25 120 ARG A N 1
ATOM 934 C CA . ARG A 1 120 ? -35.090 -7.052 35.068 1.00 68.25 120 ARG A CA 1
ATOM 935 C C . ARG A 1 120 ? -36.239 -6.101 34.751 1.00 68.25 120 ARG A C 1
ATOM 937 O O . ARG A 1 120 ? -37.230 -6.545 34.180 1.00 68.25 120 ARG A O 1
ATOM 944 N N . ARG A 1 121 ? -36.112 -4.809 35.074 1.00 71.19 121 ARG A N 1
ATOM 945 C CA . ARG A 1 121 ? -37.132 -3.798 34.749 1.00 71.19 121 ARG A CA 1
ATOM 946 C C . ARG A 1 121 ? -37.307 -3.611 33.248 1.00 71.19 121 ARG A C 1
ATOM 948 O O . ARG A 1 121 ? -38.438 -3.561 32.781 1.00 71.19 121 ARG A O 1
ATOM 955 N N . ARG A 1 122 ? -36.211 -3.541 32.487 1.00 73.25 122 ARG A N 1
ATOM 956 C CA . ARG A 1 122 ? -36.279 -3.423 31.022 1.00 73.25 122 ARG A CA 1
ATOM 957 C C . ARG A 1 122 ? -36.848 -4.675 30.364 1.00 73.25 122 ARG A C 1
ATOM 959 O O . ARG A 1 122 ? -37.642 -4.554 29.439 1.00 73.25 122 ARG A O 1
ATOM 966 N N . LEU A 1 123 ? -36.492 -5.858 30.862 1.00 76.19 123 LEU A N 1
ATOM 967 C CA . LEU A 1 123 ? -37.057 -7.116 30.381 1.00 76.19 123 LEU A CA 1
ATOM 968 C C . LEU A 1 123 ? -38.561 -7.208 30.693 1.00 76.19 123 LEU A C 1
ATOM 970 O O . LEU A 1 123 ? -39.335 -7.618 29.834 1.00 76.19 123 LEU A O 1
ATOM 974 N N . ALA A 1 124 ? -38.978 -6.770 31.885 1.00 78.75 124 ALA A N 1
ATOM 975 C CA . ALA A 1 124 ? -40.385 -6.706 32.268 1.00 78.75 124 ALA A CA 1
ATOM 976 C C . ALA A 1 124 ? -41.183 -5.740 31.377 1.00 78.75 124 ALA A C 1
ATOM 978 O O . ALA A 1 124 ? -42.243 -6.120 30.899 1.00 78.75 124 ALA A O 1
ATOM 979 N N . ASP A 1 125 ? -40.654 -4.548 31.075 1.00 83.69 125 ASP A N 1
ATOM 980 C CA . ASP A 1 125 ? -41.331 -3.567 30.207 1.00 83.69 125 ASP A CA 1
ATOM 981 C C . ASP A 1 125 ? -41.511 -4.088 28.768 1.00 83.69 125 ASP A C 1
ATOM 983 O O . ASP A 1 125 ? -42.526 -3.831 28.121 1.00 83.69 125 ASP A O 1
ATOM 987 N N . VAL A 1 126 ? -40.549 -4.869 28.263 1.00 82.56 126 VAL A N 1
ATOM 988 C CA . VAL A 1 126 ? -40.651 -5.525 26.947 1.00 82.56 126 VAL A CA 1
ATOM 989 C C . VAL A 1 126 ? -41.718 -6.624 26.950 1.00 82.56 126 VAL A C 1
ATOM 991 O O . VAL A 1 126 ? -42.496 -6.714 26.001 1.00 82.56 126 VAL A O 1
ATOM 994 N N . ILE A 1 127 ? -41.783 -7.438 28.008 1.00 82.50 127 ILE A N 1
ATOM 995 C CA . ILE A 1 127 ? -42.788 -8.503 28.147 1.00 82.50 127 ILE A CA 1
ATOM 996 C C . ILE A 1 127 ? -44.195 -7.905 28.273 1.00 82.50 127 ILE A C 1
ATOM 998 O O . ILE A 1 127 ? -45.112 -8.370 27.600 1.00 82.50 127 ILE A O 1
ATOM 1002 N N . ASP A 1 128 ? -44.363 -6.849 29.070 1.00 85.75 128 ASP A N 1
ATOM 1003 C CA . ASP A 1 128 ? -45.666 -6.223 29.312 1.00 85.75 128 ASP A CA 1
ATOM 1004 C C . ASP A 1 128 ? -46.216 -5.561 28.040 1.00 85.75 128 ASP A C 1
ATOM 1006 O O . ASP A 1 128 ? -47.379 -5.749 27.677 1.00 85.75 128 ASP A O 1
ATOM 1010 N N . ARG A 1 129 ? -45.353 -4.887 27.268 1.00 82.44 129 ARG A N 1
ATOM 1011 C CA . ARG A 1 129 ? -45.713 -4.369 25.937 1.00 82.44 129 ARG A CA 1
ATOM 1012 C C . ARG A 1 129 ? -46.094 -5.476 24.961 1.00 82.44 129 ARG A C 1
ATOM 1014 O O . ARG A 1 129 ? -46.984 -5.265 24.144 1.00 82.44 129 ARG A O 1
ATOM 1021 N N . HIS A 1 130 ? -45.440 -6.636 25.029 1.00 77.50 130 HIS A N 1
ATOM 1022 C CA . HIS A 1 130 ? -45.758 -7.757 24.147 1.00 77.50 130 HIS A CA 1
ATOM 1023 C C . HIS A 1 130 ? -47.114 -8.388 24.490 1.00 77.50 130 HIS A C 1
ATOM 1025 O O . HIS A 1 130 ? -47.879 -8.692 23.580 1.00 77.50 130 HIS A O 1
ATOM 1031 N N . ASN A 1 131 ? -47.432 -8.506 25.781 1.00 77.31 131 ASN A N 1
ATOM 1032 C CA . ASN A 1 131 ? -48.705 -9.034 26.278 1.00 77.31 131 ASN A CA 1
ATOM 1033 C C . ASN A 1 131 ? -49.879 -8.063 26.064 1.00 77.31 131 ASN A C 1
ATOM 1035 O O . ASN A 1 131 ? -51.008 -8.496 25.897 1.00 77.31 131 ASN A O 1
ATOM 1039 N N . SER A 1 132 ? -49.610 -6.754 26.050 1.00 74.56 132 SER A N 1
ATOM 1040 C CA . SER A 1 132 ? -50.610 -5.707 25.772 1.00 74.56 132 SER A CA 1
ATOM 1041 C C . SER A 1 132 ? -50.952 -5.569 24.284 1.00 74.56 132 SER A C 1
ATOM 1043 O O . SER A 1 132 ? -51.927 -4.910 23.930 1.00 74.56 132 SER A O 1
ATOM 1045 N N . ALA A 1 133 ? -50.098 -6.105 23.410 1.00 67.50 133 ALA A N 1
ATOM 1046 C CA . ALA A 1 133 ? -50.261 -6.061 21.959 1.00 67.50 133 ALA A CA 1
ATOM 1047 C C . ALA A 1 133 ? -50.947 -7.319 21.391 1.00 67.50 133 ALA A C 1
ATOM 1049 O O . ALA A 1 133 ? -51.137 -7.400 20.176 1.00 67.50 133 ALA A O 1
ATOM 1050 N N . MET A 1 134 ? -51.287 -8.283 22.253 1.00 47.94 134 MET A N 1
ATOM 1051 C CA . MET A 1 134 ? -52.064 -9.486 21.942 1.00 47.94 134 MET A CA 1
ATOM 1052 C C . MET A 1 134 ? -53.474 -9.358 22.519 1.00 47.94 134 MET A C 1
ATOM 1054 O O . MET A 1 134 ? -54.407 -9.858 21.854 1.00 47.94 134 MET A O 1
#

Sequence (134 aa):
MMKSAKLGRFLTVAYLSLSYGGALPYHIVMPLVAPRIIKEDNSTQIPLPYPCDYVFFVPEDSPGYEMLFITQILISSLILSTNCGIYSLIATYIVHACCLFEIVGKHLDEVISDNQEGFRRRLADVIDRHNSAM

pLDDT: mean 74.72, std 10.11, range [47.94, 90.81]

InterPro domains:
  IPR004117 Olfactory receptor, insect [PF02949] (14-133)

Radius of gyration: 29.67 Å; chains: 1; bounding box: 79×25×73 Å